Protein AF-A0A959V9J4-F1 (afdb_monomer)

Mean predicted aligned error: 3.66 Å

Secondary structure (DSSP, 8-state):
-GGGTTTHHHHHHHHHHHT---GGGHHHHHHHHHHS-HHHHHHHHHH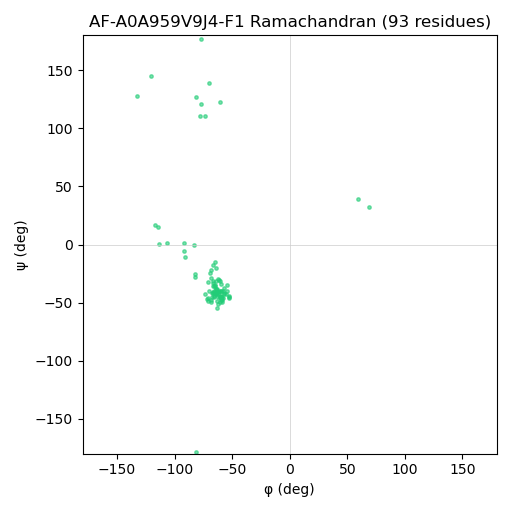HHH-S---HHHHHHHHHHHHHHHTT-S-HHHHHHHHHHHHHHHHTTT-

Sequence (95 aa):
EEALRNERRTILSAFWNAGLDVREHLEEFVSCAIEGDAAECLECLTVIENQEIWPEKAVRTSVLRVGKASEREDDPYKAGLLAELREHLNERLGK

Nearest PDB structures (foldseek):
  6owo-assembly1_A  TM=6.948E-01  e=8.647E+00  Mus musculus

Radius of gyration: 12.55 Å; Cα contacts (8 Å, |Δi|>4): 96; chains: 1; bounding box: 30×24×35 Å

Foldseek 3Di:
DVVCLVVLLVVLVCCVVVVDDCQVPLLVLLVQLLPDDLSSVVSSLVSVLPHPDHDLVSLVVSLVVLVVSLVVDPPVSSSVSSVVSSVSSVVNVVD

Structure (mmCIF, N/CA/C/O backbone):
data_AF-A0A959V9J4-F1
#
_entry.id   AF-A0A959V9J4-F1
#
loop_
_atom_site.group_PDB
_atom_site.id
_atom_site.type_symbol
_atom_site.label_atom_id
_atom_site.label_alt_id
_atom_site.label_comp_id
_atom_site.label_asym_id
_atom_site.label_entity_id
_atom_site.label_seq_id
_atom_site.pdbx_PDB_ins_code
_atom_site.Cartn_x
_atom_site.Cartn_y
_atom_site.Cartn_z
_atom_site.occupancy
_atom_site.B_iso_or_equiv
_atom_site.auth_seq_id
_atom_site.auth_comp_id
_atom_site.auth_asym_id
_atom_site.auth_atom_id
_atom_site.pdbx_PDB_model_num
ATOM 1 N N . GLU A 1 1 ? -8.059 -12.395 -13.868 1.00 50.25 1 GLU A N 1
ATOM 2 C CA . GLU A 1 1 ? -7.607 -12.771 -15.224 1.00 50.25 1 GLU A CA 1
ATOM 3 C C . GLU A 1 1 ? -6.454 -11.871 -15.632 1.00 50.25 1 GLU A C 1
ATOM 5 O O . GLU A 1 1 ? -6.453 -10.702 -15.271 1.00 50.25 1 GLU A O 1
ATOM 10 N N . GLU A 1 2 ? -5.464 -12.407 -16.339 1.00 57.47 2 GLU A N 1
ATOM 11 C CA . GLU A 1 2 ? -4.242 -11.690 -16.738 1.00 57.47 2 GLU A CA 1
ATOM 12 C C . GLU A 1 2 ? -4.499 -10.580 -17.773 1.00 57.47 2 GLU A C 1
ATOM 14 O O . GLU A 1 2 ? -3.755 -9.606 -17.835 1.00 57.47 2 GLU A O 1
ATOM 19 N N . ALA A 1 3 ? -5.617 -10.678 -18.501 1.00 59.47 3 ALA A N 1
ATOM 20 C CA . ALA A 1 3 ? -6.025 -9.754 -19.556 1.00 59.47 3 ALA A CA 1
ATOM 21 C C . ALA A 1 3 ? -6.333 -8.319 -19.096 1.00 59.47 3 ALA A C 1
ATOM 23 O O . ALA A 1 3 ? -6.415 -7.454 -19.952 1.00 59.47 3 ALA A O 1
ATOM 24 N N . LEU A 1 4 ? -6.511 -8.075 -17.790 1.00 65.12 4 LEU A N 1
ATOM 25 C CA . LEU A 1 4 ? -6.833 -6.745 -17.248 1.00 65.12 4 LEU A CA 1
ATOM 26 C C . LEU A 1 4 ? -5.656 -6.071 -16.523 1.00 65.12 4 LEU A C 1
ATOM 28 O O . LEU A 1 4 ? -5.816 -4.992 -15.951 1.00 65.12 4 LEU A O 1
ATOM 32 N N . ARG A 1 5 ? -4.475 -6.710 -16.475 1.00 68.62 5 ARG A N 1
ATOM 33 C CA . ARG A 1 5 ? -3.316 -6.139 -15.765 1.00 68.62 5 ARG A CA 1
ATOM 34 C C . ARG A 1 5 ? -2.830 -4.843 -16.412 1.00 68.62 5 ARG A C 1
ATOM 36 O O . ARG A 1 5 ? -2.437 -3.935 -15.689 1.00 68.62 5 ARG A O 1
ATOM 43 N N . ASN A 1 6 ? -2.901 -4.731 -17.738 1.00 75.56 6 ASN A N 1
ATOM 44 C CA . ASN A 1 6 ? -2.457 -3.530 -18.454 1.00 75.56 6 ASN A CA 1
ATOM 45 C C . ASN A 1 6 ? -3.377 -2.327 -18.189 1.00 75.56 6 ASN A C 1
ATOM 47 O O . ASN A 1 6 ? -2.951 -1.177 -18.266 1.00 75.56 6 ASN A O 1
ATOM 51 N N . GLU A 1 7 ? -4.622 -2.604 -17.823 1.00 82.69 7 GLU A N 1
ATOM 52 C CA . GLU A 1 7 ? -5.698 -1.658 -17.573 1.00 82.69 7 GLU A CA 1
ATOM 53 C C . GLU A 1 7 ? -5.755 -1.238 -16.099 1.00 82.69 7 GLU A C 1
ATOM 55 O O . GLU A 1 7 ? -6.448 -0.274 -15.773 1.00 82.69 7 GLU A O 1
ATOM 60 N N . ARG A 1 8 ? -5.018 -1.910 -15.195 1.00 82.88 8 ARG A N 1
ATOM 61 C CA . ARG A 1 8 ? -5.035 -1.608 -13.751 1.00 82.88 8 ARG A CA 1
ATOM 62 C C . ARG A 1 8 ? -4.712 -0.155 -13.466 1.00 82.88 8 ARG A C 1
ATOM 64 O O . ARG A 1 8 ? -5.428 0.453 -12.686 1.00 82.88 8 ARG A O 1
ATOM 71 N N . ARG A 1 9 ? -3.719 0.432 -14.139 1.00 83.31 9 ARG A N 1
ATOM 72 C CA . ARG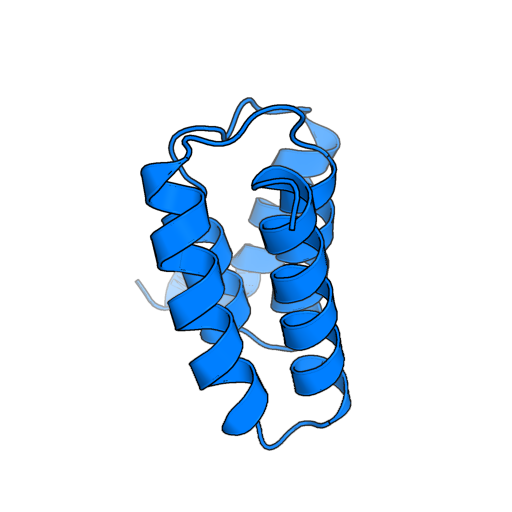 A 1 9 ? -3.410 1.866 -13.989 1.00 83.31 9 ARG A CA 1
ATOM 73 C C . ARG A 1 9 ? -4.600 2.747 -14.351 1.00 83.31 9 ARG A C 1
ATOM 75 O O . ARG A 1 9 ? -4.981 3.599 -13.565 1.00 83.31 9 ARG A O 1
ATOM 82 N N . THR A 1 10 ? -5.248 2.492 -15.487 1.00 86.44 10 THR A N 1
ATOM 83 C CA . THR A 1 10 ? -6.451 3.233 -15.894 1.00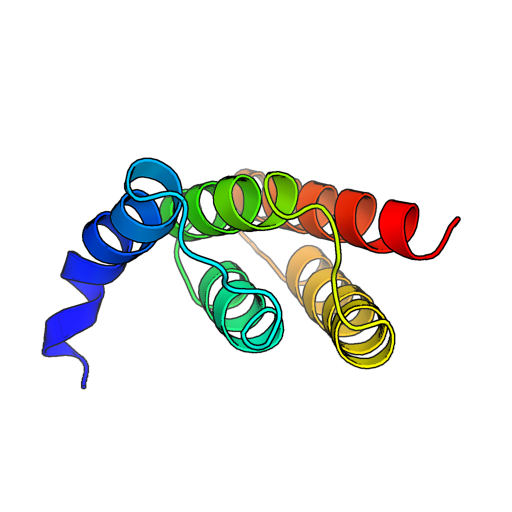 86.44 10 THR A CA 1
ATOM 84 C C . THR A 1 10 ? -7.582 3.091 -14.877 1.00 86.44 10 THR A C 1
ATOM 86 O O . THR A 1 10 ? -8.268 4.066 -14.578 1.00 86.44 10 THR A O 1
ATOM 89 N N . ILE A 1 11 ? -7.764 1.893 -14.322 1.00 86.56 11 ILE A N 1
ATOM 90 C CA . ILE A 1 11 ? -8.769 1.621 -13.293 1.00 86.56 11 ILE A CA 1
ATOM 91 C C . ILE A 1 11 ? -8.426 2.350 -11.981 1.00 86.56 11 ILE A C 1
ATOM 93 O O . ILE A 1 11 ? -9.300 2.994 -11.407 1.00 86.56 11 ILE A O 1
ATOM 97 N N . LEU A 1 12 ? -7.168 2.302 -11.528 1.00 86.94 12 LEU A N 1
ATOM 98 C CA . LEU A 1 12 ? -6.690 2.992 -10.323 1.00 86.94 12 LEU A CA 1
ATOM 99 C C . LEU A 1 12 ? -6.882 4.506 -10.439 1.00 86.94 12 LEU A C 1
ATOM 101 O O . LEU A 1 12 ? -7.507 5.113 -9.569 1.00 86.94 12 LEU A O 1
ATOM 105 N N . SER A 1 13 ? -6.477 5.095 -11.567 1.00 86.31 13 SER A N 1
ATOM 106 C CA . SER A 1 13 ? -6.695 6.519 -11.816 1.00 86.31 13 SER A CA 1
ATOM 107 C C . SER A 1 13 ? -8.184 6.882 -11.850 1.00 86.31 1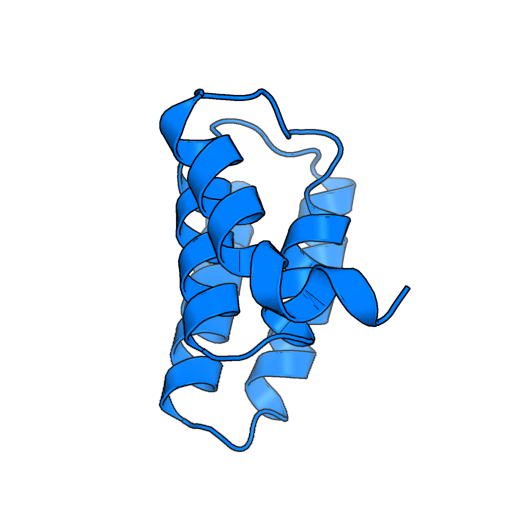3 SER A C 1
ATOM 109 O O . SER A 1 13 ? -8.550 8.001 -11.490 1.00 86.31 13 SER A O 1
ATOM 111 N N . ALA A 1 14 ? -9.076 5.974 -12.263 1.00 87.75 14 ALA A N 1
ATOM 112 C CA . ALA A 1 14 ? -10.514 6.238 -12.262 1.00 87.75 14 ALA A CA 1
ATOM 113 C C . ALA A 1 14 ? -11.085 6.388 -10.842 1.00 87.75 14 ALA A C 1
ATOM 115 O O . ALA A 1 14 ? -11.952 7.237 -10.645 1.00 87.75 14 ALA A O 1
ATOM 116 N N . PHE A 1 15 ? -10.585 5.635 -9.852 1.00 89.81 15 PHE A N 1
ATOM 117 C CA . PHE A 1 15 ? -11.014 5.788 -8.454 1.00 89.81 15 PHE A CA 1
ATOM 118 C C . PHE A 1 15 ? -10.730 7.193 -7.923 1.00 89.81 15 PHE A C 1
ATOM 120 O O . PHE A 1 15 ? -11.621 7.809 -7.335 1.00 89.81 15 PHE A O 1
ATOM 127 N N . TRP A 1 16 ? -9.533 7.720 -8.201 1.00 86.81 16 TRP A N 1
ATOM 128 C CA . TRP A 1 16 ? -9.174 9.097 -7.863 1.00 86.81 16 TRP A CA 1
ATOM 129 C C . TRP A 1 16 ? -10.054 10.107 -8.611 1.00 86.81 16 TRP A C 1
ATOM 131 O O . TRP A 1 16 ? -10.720 10.936 -7.994 1.00 86.81 16 TRP A O 1
ATOM 141 N N . ASN A 1 17 ? -10.115 10.010 -9.944 1.00 86.50 17 ASN A N 1
ATOM 142 C CA . ASN A 1 17 ? -10.822 10.993 -10.771 1.00 86.50 17 ASN A CA 1
ATOM 143 C C . ASN A 1 17 ? -12.335 11.044 -10.506 1.00 86.50 17 ASN A C 1
ATOM 145 O O . ASN A 1 17 ? -12.944 12.102 -10.652 1.00 86.50 17 ASN A O 1
ATOM 149 N N . ALA A 1 18 ? -12.951 9.919 -10.140 1.00 89.44 18 ALA A N 1
ATOM 150 C CA . ALA A 1 18 ? -14.380 9.846 -9.850 1.00 89.44 18 ALA A CA 1
ATOM 151 C C . ALA A 1 18 ? -14.722 10.077 -8.367 1.00 89.44 18 ALA A C 1
ATOM 153 O O . ALA A 1 18 ? -15.906 10.135 -8.036 1.00 89.44 18 ALA A O 1
ATOM 154 N N . GLY A 1 19 ? -13.723 10.210 -7.483 1.00 87.12 19 GLY A N 1
ATOM 155 C CA . GLY A 1 19 ? -13.938 10.412 -6.047 1.00 87.12 19 GLY A CA 1
ATOM 156 C C . GLY A 1 19 ? -14.720 9.269 -5.396 1.00 87.12 19 GLY A C 1
ATOM 157 O O . GLY A 1 19 ? -15.615 9.515 -4.586 1.00 87.12 19 GLY A O 1
ATOM 158 N N . LEU A 1 20 ? -14.448 8.027 -5.806 1.00 89.94 20 LEU A N 1
ATOM 159 C CA . LEU A 1 20 ? -15.193 6.865 -5.323 1.00 89.94 20 LEU A CA 1
ATOM 160 C C . LEU A 1 20 ? -14.865 6.572 -3.858 1.00 89.94 20 LEU A C 1
ATOM 162 O O . LEU A 1 20 ? -13.707 6.594 -3.449 1.00 89.94 20 LEU A O 1
ATOM 166 N N . ASP A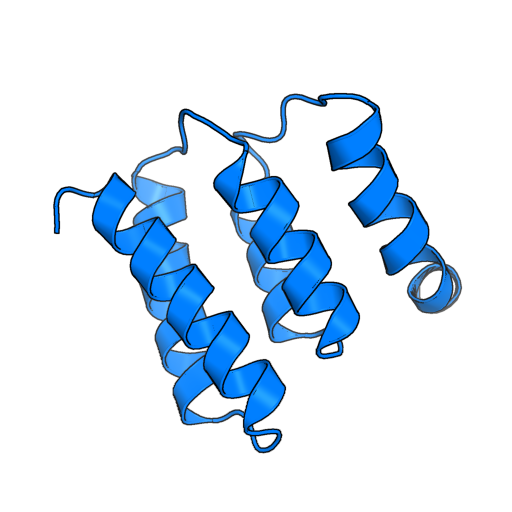 1 21 ? -15.895 6.224 -3.089 1.00 91.06 21 ASP A N 1
ATOM 167 C CA . ASP A 1 21 ? -15.733 5.731 -1.726 1.00 91.06 21 ASP A CA 1
ATOM 168 C C . ASP A 1 21 ? -15.189 4.299 -1.749 1.00 91.06 21 ASP A C 1
ATOM 170 O O . ASP A 1 21 ? -15.878 3.360 -2.153 1.00 91.06 21 ASP A O 1
ATOM 174 N N . VAL A 1 22 ? -13.939 4.145 -1.320 1.00 93.12 22 VAL A N 1
ATOM 175 C CA . VAL A 1 22 ? -13.200 2.876 -1.361 1.00 93.12 22 VAL A CA 1
ATOM 176 C C . VAL A 1 22 ? -12.863 2.331 0.026 1.00 93.12 22 VAL A C 1
ATOM 178 O O . VAL A 1 22 ? -12.035 1.432 0.144 1.00 93.12 22 VAL A O 1
ATOM 181 N N . ARG A 1 23 ? -13.492 2.843 1.092 1.00 92.56 23 ARG A N 1
ATOM 182 C CA . ARG A 1 23 ? -13.100 2.570 2.493 1.00 92.56 23 ARG A CA 1
ATOM 183 C C . ARG A 1 23 ? -13.019 1.094 2.867 1.00 92.56 23 ARG A C 1
ATOM 185 O O . ARG A 1 23 ? -12.146 0.705 3.638 1.00 92.56 23 ARG A O 1
ATOM 192 N N . GLU A 1 24 ? -13.892 0.273 2.299 1.00 94.81 24 GLU A N 1
ATOM 193 C CA . GLU A 1 24 ? -13.943 -1.168 2.570 1.00 94.81 24 GLU A CA 1
ATOM 194 C C . GLU A 1 24 ? -12.935 -1.983 1.737 1.00 94.81 24 GLU A C 1
ATOM 196 O O . GLU A 1 24 ? -12.856 -3.195 1.903 1.00 94.81 24 GLU A O 1
ATOM 201 N N . HIS A 1 25 ? -12.151 -1.331 0.868 1.00 96.25 25 HIS A N 1
ATOM 202 C CA . HIS A 1 25 ? -11.275 -1.978 -0.118 1.00 96.25 25 HIS A CA 1
ATOM 203 C C . HIS A 1 25 ? -9.778 -1.701 0.083 1.00 96.25 25 HIS A C 1
ATOM 205 O O . HIS A 1 25 ? -8.971 -1.901 -0.827 1.00 96.25 25 HIS A O 1
ATOM 211 N N . LEU A 1 26 ? -9.376 -1.215 1.263 1.00 97.31 26 LEU A N 1
ATOM 212 C CA . LEU A 1 26 ? -7.977 -0.866 1.542 1.00 97.31 26 LEU A CA 1
ATOM 213 C C . LEU A 1 26 ? -7.009 -2.015 1.233 1.00 97.31 26 LEU A C 1
ATOM 215 O O . LEU A 1 26 ? -5.941 -1.807 0.659 1.00 97.31 26 LEU A O 1
ATOM 219 N N . GLU A 1 27 ? -7.367 -3.233 1.638 1.00 97.44 27 GLU A N 1
ATOM 220 C CA . GLU A 1 27 ? -6.480 -4.387 1.518 1.00 97.44 27 GLU A CA 1
ATOM 221 C C . GLU A 1 27 ? -6.260 -4.794 0.056 1.00 97.44 27 GLU A C 1
ATOM 223 O O . GLU A 1 27 ? -5.186 -5.297 -0.284 1.00 97.44 27 GLU A O 1
ATOM 228 N N . GLU A 1 28 ? -7.229 -4.543 -0.822 1.00 96.06 28 GLU A N 1
ATOM 229 C CA . GLU A 1 28 ? -7.131 -4.733 -2.263 1.00 96.06 28 GLU A CA 1
ATOM 230 C C . GLU A 1 28 ? -6.163 -3.723 -2.883 1.00 96.06 28 GLU A C 1
ATOM 232 O O . GLU A 1 28 ? -5.250 -4.140 -3.595 1.00 96.06 28 GLU A O 1
ATOM 237 N N . PHE A 1 29 ? -6.276 -2.428 -2.557 1.00 96.94 29 PHE A N 1
ATOM 238 C CA . PHE A 1 29 ? -5.318 -1.412 -3.022 1.00 96.94 29 PHE A CA 1
ATOM 239 C C . PHE A 1 29 ? -3.900 -1.691 -2.516 1.00 96.94 29 PHE A C 1
ATOM 241 O O . PHE A 1 29 ? -2.938 -1.604 -3.274 1.00 96.94 29 PHE A O 1
ATOM 248 N N . VAL A 1 30 ? -3.757 -2.118 -1.262 1.00 98.12 30 VAL A N 1
ATOM 249 C CA . VAL A 1 30 ? -2.459 -2.518 -0.698 1.00 98.12 30 VAL A CA 1
ATOM 250 C C . VAL A 1 30 ? -1.894 -3.746 -1.408 1.00 98.12 30 VAL A C 1
ATOM 252 O O . VAL A 1 30 ? -0.693 -3.815 -1.661 1.00 98.12 30 VAL A O 1
ATOM 255 N N . SER A 1 31 ? -2.739 -4.713 -1.769 1.00 97.69 31 SER A N 1
ATOM 256 C CA . SER A 1 31 ? -2.305 -5.867 -2.566 1.00 97.69 31 SER A CA 1
ATOM 257 C C . SER A 1 31 ? -1.839 -5.424 -3.955 1.00 97.69 31 SER A C 1
ATOM 259 O O . SER A 1 31 ? -0.777 -5.852 -4.397 1.00 97.69 31 SER A O 1
ATOM 261 N N . CYS A 1 32 ? -2.570 -4.508 -4.602 1.00 96.25 32 CY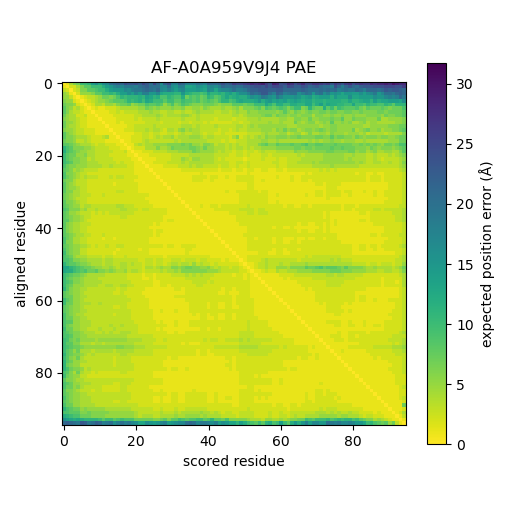S A N 1
ATOM 262 C CA . CYS A 1 32 ? -2.165 -3.902 -5.871 1.00 96.25 32 CYS A CA 1
ATOM 263 C C . CYS A 1 32 ? -0.809 -3.190 -5.768 1.00 96.25 32 CYS A C 1
ATOM 265 O O . CYS A 1 32 ? 0.046 -3.428 -6.614 1.00 96.25 32 CYS A O 1
ATOM 267 N N . ALA A 1 33 ? -0.588 -2.387 -4.725 1.00 97.56 33 ALA A N 1
ATOM 268 C CA . ALA A 1 33 ? 0.664 -1.661 -4.519 1.00 97.56 33 ALA A CA 1
ATOM 269 C C . ALA A 1 33 ? 1.868 -2.596 -4.313 1.00 97.56 33 ALA A C 1
ATOM 271 O O . ALA A 1 33 ? 2.950 -2.358 -4.845 1.00 97.56 33 ALA A O 1
ATOM 272 N N . ILE A 1 34 ? 1.678 -3.683 -3.557 1.00 98.12 34 ILE A N 1
ATOM 273 C CA . ILE A 1 34 ? 2.735 -4.666 -3.283 1.00 98.12 34 ILE A CA 1
ATOM 274 C C . ILE A 1 34 ? 3.068 -5.480 -4.540 1.00 98.12 34 ILE A C 1
ATOM 276 O O . ILE A 1 34 ? 4.241 -5.682 -4.850 1.00 98.12 34 ILE A O 1
ATOM 280 N N . GLU A 1 35 ? 2.054 -5.960 -5.258 1.00 95.75 35 GLU A N 1
ATOM 281 C CA . GLU A 1 35 ? 2.224 -6.865 -6.403 1.00 95.75 35 GLU A CA 1
ATOM 282 C C . GLU A 1 35 ? 2.575 -6.151 -7.714 1.00 95.75 35 GLU A C 1
ATOM 284 O O . GLU A 1 35 ? 3.124 -6.783 -8.616 1.00 95.75 35 GLU A O 1
ATOM 289 N N . GLY A 1 36 ? 2.197 -4.879 -7.845 1.00 93.75 36 GLY A N 1
ATOM 290 C CA . GLY A 1 36 ? 2.339 -4.095 -9.069 1.00 93.75 36 GLY A CA 1
ATOM 291 C C . GLY A 1 36 ? 3.730 -3.506 -9.285 1.00 93.75 36 GLY A C 1
ATOM 292 O O . GLY A 1 36 ? 4.653 -3.710 -8.491 1.00 93.75 36 GLY A O 1
ATOM 293 N N . ASP A 1 37 ? 3.879 -2.760 -10.375 1.00 95.25 37 ASP A N 1
ATOM 294 C CA . ASP A 1 37 ? 5.071 -1.944 -10.623 1.00 95.25 37 ASP A CA 1
ATOM 295 C C . ASP A 1 37 ? 5.074 -0.643 -9.788 1.00 95.25 37 ASP A C 1
ATOM 297 O O . ASP A 1 37 ? 4.140 -0.344 -9.038 1.00 95.25 37 ASP A O 1
ATOM 301 N N . ALA A 1 38 ? 6.149 0.146 -9.885 1.00 96.50 38 ALA A N 1
ATOM 302 C CA . ALA A 1 38 ? 6.256 1.406 -9.150 1.00 96.50 38 ALA A CA 1
ATOM 303 C C . ALA A 1 38 ? 5.142 2.410 -9.509 1.00 96.50 38 ALA A C 1
ATOM 305 O O . ALA A 1 38 ? 4.711 3.181 -8.654 1.00 96.50 38 ALA A O 1
ATOM 306 N N . ALA A 1 39 ? 4.644 2.393 -10.750 1.00 94.12 39 ALA A N 1
ATOM 307 C CA . ALA A 1 39 ? 3.569 3.282 -11.174 1.00 94.12 39 ALA A CA 1
ATOM 308 C C . ALA A 1 39 ? 2.220 2.846 -10.581 1.00 94.12 39 ALA A C 1
ATOM 310 O O . ALA A 1 39 ? 1.472 3.685 -10.093 1.00 94.12 39 ALA A O 1
ATOM 311 N N . GLU A 1 40 ? 1.919 1.546 -10.560 1.00 94.94 40 GLU A N 1
ATOM 312 C CA . GLU A 1 40 ? 0.745 1.011 -9.860 1.00 94.94 40 GLU A CA 1
ATOM 313 C C . GLU A 1 40 ? 0.805 1.300 -8.354 1.00 94.94 40 GLU A C 1
ATOM 315 O O . GLU A 1 40 ? -0.212 1.661 -7.761 1.00 94.94 40 GLU A O 1
ATOM 320 N N . CYS A 1 41 ? 1.987 1.186 -7.737 1.00 97.81 41 CYS A N 1
ATOM 321 C CA . CYS A 1 41 ? 2.191 1.542 -6.334 1.00 97.81 41 CYS A CA 1
ATOM 322 C C . CYS A 1 41 ? 1.890 3.023 -6.070 1.00 97.81 41 CYS A C 1
ATOM 324 O O . CYS A 1 41 ? 1.182 3.331 -5.112 1.00 97.81 41 CYS A O 1
ATOM 326 N N . LEU A 1 42 ? 2.376 3.923 -6.930 1.00 96.56 42 LEU A N 1
ATOM 327 C CA . LEU A 1 42 ? 2.115 5.358 -6.825 1.00 96.56 42 LEU A CA 1
ATOM 328 C C . LEU A 1 42 ? 0.618 5.676 -6.958 1.00 96.56 42 LEU A C 1
ATOM 330 O O . LEU A 1 42 ? 0.080 6.415 -6.143 1.00 96.56 42 LEU A O 1
ATOM 334 N N . GLU A 1 43 ? -0.076 5.085 -7.932 1.00 95.12 43 GLU A N 1
ATOM 335 C CA . GLU A 1 43 ? -1.525 5.285 -8.101 1.00 95.12 43 GLU A CA 1
ATOM 336 C C . GLU A 1 43 ? -2.332 4.735 -6.912 1.00 95.12 43 GLU A C 1
ATOM 338 O O . GLU A 1 43 ? -3.341 5.310 -6.513 1.00 95.12 43 GLU A O 1
ATOM 343 N N . CYS A 1 44 ? -1.900 3.623 -6.312 1.00 97.12 44 CYS A N 1
ATOM 344 C CA . CYS A 1 44 ? -2.537 3.124 -5.093 1.00 97.12 44 CYS A CA 1
ATOM 345 C C . CYS A 1 44 ? -2.299 4.070 -3.913 1.00 97.12 44 CYS A C 1
ATOM 347 O O . CYS A 1 44 ? -3.228 4.318 -3.147 1.00 97.12 44 CYS A O 1
ATOM 349 N N . LEU A 1 45 ? -1.079 4.595 -3.768 1.00 97.06 45 LEU A N 1
ATOM 350 C CA . LEU A 1 45 ? -0.735 5.545 -2.714 1.00 97.06 45 LEU A CA 1
ATOM 351 C C . LEU A 1 45 ? -1.619 6.795 -2.792 1.00 97.06 45 LEU A C 1
ATOM 353 O O . LEU A 1 45 ? -2.256 7.133 -1.799 1.00 97.06 45 LEU A O 1
ATOM 357 N N . THR A 1 46 ? -1.762 7.405 -3.970 1.00 94.56 46 THR A N 1
ATOM 358 C CA . THR A 1 46 ? -2.572 8.625 -4.141 1.00 94.56 46 THR A CA 1
ATOM 359 C C . THR A 1 46 ? -4.050 8.403 -3.811 1.00 94.56 46 THR A C 1
ATOM 361 O O . THR A 1 46 ? -4.671 9.227 -3.136 1.00 94.56 46 THR A O 1
ATOM 364 N N . VAL A 1 47 ? -4.628 7.270 -4.227 1.00 95.38 47 VAL A N 1
ATOM 365 C CA . VAL A 1 47 ? -6.004 6.898 -3.854 1.00 95.38 47 VAL A CA 1
ATOM 366 C C . VAL A 1 47 ? -6.123 6.686 -2.344 1.00 95.38 47 VAL A C 1
ATOM 368 O O . VAL A 1 47 ? -7.098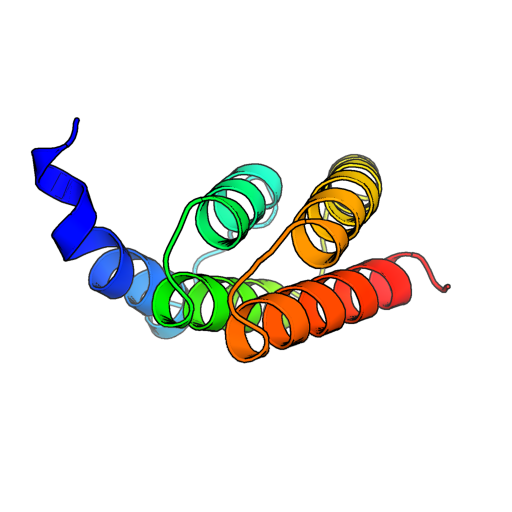 7.134 -1.736 1.00 95.38 47 VAL A O 1
ATOM 371 N N . ILE A 1 48 ? -5.139 6.022 -1.727 1.00 96.12 48 ILE A N 1
ATOM 372 C CA . ILE A 1 48 ? -5.165 5.720 -0.295 1.00 96.12 48 ILE A CA 1
ATOM 373 C C . ILE A 1 48 ? -5.063 6.990 0.558 1.00 96.12 48 ILE A C 1
ATOM 375 O O . ILE A 1 48 ? -5.793 7.126 1.544 1.00 96.12 48 ILE A O 1
ATOM 379 N N . GLU A 1 49 ? -4.195 7.919 0.163 1.00 93.69 49 GLU A N 1
ATOM 380 C CA . GLU A 1 49 ? -3.985 9.201 0.837 1.00 93.69 49 GLU A CA 1
ATOM 381 C C . GLU A 1 49 ? -5.231 10.084 0.820 1.00 93.69 49 GLU A C 1
ATOM 383 O O . GLU A 1 49 ? -5.547 10.727 1.825 1.00 93.69 49 GLU A O 1
ATOM 388 N N . ASN A 1 50 ? -5.973 10.066 -0.293 1.00 91.56 50 ASN A N 1
ATOM 389 C CA . ASN A 1 50 ? -7.206 10.836 -0.443 1.00 91.56 50 ASN A CA 1
ATOM 390 C C . ASN A 1 50 ? -8.269 10.475 0.591 1.00 91.56 50 ASN A C 1
ATOM 392 O O . ASN A 1 50 ? -9.102 11.296 0.974 1.00 91.56 50 ASN A O 1
ATOM 396 N N . GLN A 1 51 ? -8.309 9.201 0.973 1.00 91.88 51 GLN A N 1
ATOM 397 C CA . GLN A 1 51 ? -9.408 8.676 1.751 1.00 91.88 51 GLN A CA 1
ATOM 398 C C . GLN A 1 51 ? -9.264 9.098 3.213 1.00 91.88 51 GLN A C 1
ATOM 400 O O . GLN A 1 51 ? -8.290 8.781 3.895 1.00 91.88 51 GLN A O 1
ATOM 405 N N . GLU A 1 52 ? -10.267 9.805 3.730 1.00 85.12 52 GLU A N 1
ATOM 406 C CA . GLU A 1 52 ? -10.188 10.395 5.070 1.00 85.12 52 GLU A CA 1
ATOM 407 C C . GLU A 1 52 ? -10.243 9.357 6.200 1.00 85.12 52 GLU A C 1
ATOM 409 O O . GLU A 1 52 ? -9.639 9.547 7.257 1.00 85.12 52 GLU A O 1
ATOM 414 N N . ILE A 1 53 ? -10.975 8.260 5.994 1.00 90.44 53 ILE A N 1
ATOM 415 C CA . ILE A 1 53 ? -11.283 7.276 7.036 1.00 90.44 53 ILE A CA 1
ATOM 416 C C . ILE A 1 53 ? -11.030 5.875 6.501 1.00 90.44 53 ILE A C 1
ATOM 418 O O . ILE A 1 53 ? -11.626 5.492 5.502 1.00 90.44 53 ILE A O 1
ATOM 422 N N . TRP A 1 54 ? -10.243 5.089 7.228 1.00 95.44 54 TRP A N 1
ATOM 423 C CA . TRP A 1 54 ? -10.012 3.675 6.950 1.00 95.44 54 TRP A CA 1
ATOM 424 C C . TRP A 1 54 ? -10.436 2.804 8.140 1.00 95.44 54 TRP A C 1
ATOM 426 O O . TRP A 1 54 ? -10.239 3.216 9.288 1.00 95.44 54 TRP A O 1
ATOM 436 N N . PRO A 1 55 ? -10.970 1.587 7.921 1.00 96.06 55 PRO A N 1
ATOM 437 C CA . PRO A 1 55 ? -11.234 0.650 9.008 1.00 96.06 55 PRO A CA 1
ATOM 438 C C . PRO A 1 55 ? -9.940 0.286 9.748 1.00 96.06 55 PRO A C 1
ATOM 440 O O . PRO A 1 55 ? -9.004 -0.250 9.155 1.00 96.06 55 PRO A O 1
ATOM 443 N N . GLU A 1 56 ? -9.885 0.515 11.064 1.00 95.81 56 GLU A N 1
ATOM 444 C CA . GLU A 1 56 ? -8.651 0.364 11.858 1.00 95.81 56 GLU A CA 1
ATOM 445 C C . GLU A 1 56 ? -7.999 -1.021 11.702 1.00 95.81 56 GLU A C 1
ATOM 447 O O . GLU A 1 56 ? -6.778 -1.146 11.581 1.00 95.81 56 GLU A O 1
ATOM 452 N N . LYS A 1 57 ? -8.816 -2.083 11.664 1.00 96.81 57 LYS A N 1
ATOM 453 C CA . LYS A 1 57 ? -8.332 -3.453 11.449 1.00 96.81 57 LYS A CA 1
ATOM 454 C C . LYS A 1 57 ? -7.615 -3.592 10.101 1.00 96.81 57 LYS A C 1
ATOM 456 O O . LYS A 1 57 ? -6.533 -4.174 10.065 1.00 96.81 57 LYS A O 1
ATOM 461 N N . ALA A 1 58 ? -8.188 -3.041 9.030 1.00 97.56 58 ALA A N 1
ATOM 462 C CA . ALA A 1 58 ? -7.598 -3.076 7.694 1.00 97.56 58 ALA A CA 1
ATOM 463 C C . ALA A 1 58 ? -6.288 -2.273 7.647 1.00 97.56 58 ALA A C 1
ATOM 465 O O . ALA A 1 58 ? -5.298 -2.746 7.088 1.00 97.56 58 ALA A O 1
ATOM 466 N N . VAL A 1 59 ? -6.233 -1.113 8.314 1.00 97.94 59 VAL A N 1
ATOM 467 C CA . VAL A 1 59 ? -5.009 -0.298 8.424 1.00 97.94 59 VAL A CA 1
ATOM 468 C C . VAL A 1 59 ? -3.895 -1.075 9.124 1.00 97.94 59 VAL A C 1
ATOM 470 O O . VAL A 1 59 ? -2.789 -1.181 8.599 1.00 97.94 59 VAL A O 1
ATOM 473 N N . ARG A 1 60 ? -4.178 -1.696 10.277 1.00 97.69 60 ARG A N 1
ATOM 474 C CA . ARG A 1 60 ? -3.189 -2.498 11.025 1.00 97.69 60 ARG A CA 1
ATOM 475 C C . ARG A 1 60 ? -2.646 -3.665 10.204 1.00 97.69 60 ARG A C 1
ATOM 477 O O . ARG A 1 60 ? -1.436 -3.894 10.202 1.00 97.69 60 ARG A O 1
ATOM 484 N N . THR A 1 61 ? -3.522 -4.393 9.511 1.00 98.12 61 THR A N 1
ATOM 485 C CA . THR A 1 61 ? -3.115 -5.469 8.597 1.00 98.12 61 THR A CA 1
ATOM 486 C C . THR A 1 61 ? -2.219 -4.925 7.487 1.00 98.12 61 THR A C 1
ATOM 488 O O . THR A 1 61 ? -1.160 -5.491 7.210 1.00 98.12 61 THR A O 1
ATOM 491 N N . SER A 1 62 ? -2.604 -3.797 6.895 1.00 98.25 62 SER A N 1
ATOM 492 C CA . SER A 1 62 ? -1.899 -3.173 5.778 1.00 98.25 62 SER A CA 1
ATOM 493 C C . SER A 1 62 ? -0.510 -2.671 6.165 1.00 98.25 62 SER A C 1
ATOM 495 O O . SER A 1 62 ? 0.451 -3.019 5.487 1.00 98.25 62 SER A O 1
ATOM 497 N N . VAL A 1 63 ? -0.352 -1.986 7.306 1.00 98.38 63 VAL A N 1
ATOM 498 C CA . VAL A 1 63 ? 0.962 -1.554 7.830 1.00 98.38 63 VAL A CA 1
ATOM 499 C C . VAL A 1 63 ? 1.939 -2.729 7.930 1.00 98.38 63 VAL A C 1
ATOM 501 O O . VAL A 1 63 ? 3.095 -2.623 7.517 1.00 98.38 63 VAL A O 1
ATOM 504 N N . LEU A 1 64 ? 1.481 -3.871 8.460 1.00 98.06 64 LEU A N 1
ATOM 505 C CA . LEU A 1 64 ? 2.317 -5.067 8.598 1.00 98.06 64 LEU A CA 1
ATOM 506 C C . LEU A 1 64 ? 2.703 -5.665 7.241 1.00 98.06 64 LEU A C 1
ATOM 508 O O . LEU A 1 64 ? 3.834 -6.123 7.075 1.00 98.06 64 LEU A O 1
ATOM 512 N N . ARG A 1 65 ? 1.767 -5.699 6.288 1.00 98.50 65 ARG A N 1
ATOM 513 C CA . ARG A 1 65 ? 1.998 -6.245 4.943 1.00 98.50 65 ARG A CA 1
ATOM 514 C C . ARG A 1 65 ? 2.955 -5.365 4.144 1.00 98.50 65 ARG A C 1
ATOM 516 O O . ARG A 1 65 ? 3.941 -5.879 3.626 1.00 98.50 65 ARG A O 1
ATOM 523 N N . VAL A 1 66 ? 2.698 -4.059 4.108 1.00 98.38 66 VAL A N 1
ATOM 524 C CA . VAL A 1 66 ? 3.504 -3.078 3.373 1.00 98.38 66 VAL A CA 1
ATOM 525 C C . VAL A 1 66 ? 4.917 -3.000 3.946 1.00 98.38 66 VAL A C 1
ATOM 527 O O . VAL A 1 66 ? 5.877 -3.019 3.185 1.00 98.38 66 VAL A O 1
ATOM 530 N N . GLY A 1 67 ? 5.078 -3.022 5.276 1.00 98.06 67 GLY A N 1
ATOM 531 C CA . GLY A 1 67 ? 6.408 -3.034 5.892 1.00 98.06 67 GLY A CA 1
ATOM 532 C C . GLY A 1 67 ? 7.264 -4.226 5.468 1.00 98.06 67 GLY A C 1
ATOM 533 O O . GLY A 1 67 ? 8.411 -4.044 5.076 1.00 98.06 67 GLY A O 1
ATOM 534 N N . LYS A 1 68 ? 6.688 -5.434 5.456 1.00 98.19 68 LYS A N 1
ATOM 535 C CA . LYS A 1 68 ? 7.394 -6.633 4.977 1.00 98.19 68 LYS A CA 1
ATOM 536 C C . LYS A 1 68 ? 7.700 -6.589 3.481 1.00 98.19 68 LYS A C 1
ATOM 538 O O . LYS A 1 68 ? 8.683 -7.192 3.065 1.00 98.19 68 LYS A O 1
ATOM 543 N N . ALA A 1 69 ? 6.833 -5.963 2.684 1.00 98.19 69 ALA A N 1
ATOM 544 C CA . ALA A 1 69 ? 7.029 -5.832 1.245 1.00 98.19 69 ALA A CA 1
ATOM 545 C C . ALA A 1 69 ? 8.148 -4.834 0.922 1.00 98.19 69 ALA A C 1
ATOM 547 O O . ALA A 1 69 ? 9.049 -5.182 0.174 1.00 98.19 6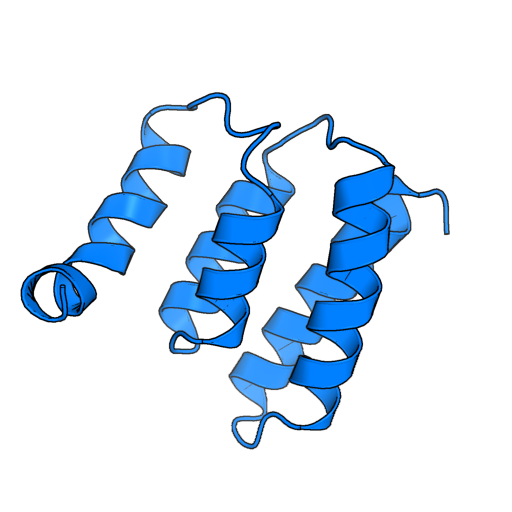9 ALA A O 1
ATOM 548 N N . SER A 1 70 ? 8.144 -3.655 1.554 1.00 97.81 70 SER A N 1
ATOM 549 C CA . SER A 1 70 ? 9.177 -2.620 1.383 1.00 97.81 70 SER A CA 1
ATOM 550 C C . SER A 1 70 ? 10.582 -3.147 1.706 1.00 97.81 70 SER A C 1
ATOM 552 O O . SER A 1 70 ? 11.510 -2.927 0.940 1.00 97.81 70 SER A O 1
ATOM 554 N N . GLU A 1 71 ? 10.734 -3.935 2.779 1.00 97.19 71 GLU A N 1
ATOM 555 C CA . GLU A 1 71 ? 12.023 -4.538 3.170 1.00 97.19 71 GLU A CA 1
ATOM 556 C C . GLU A 1 71 ? 12.562 -5.582 2.176 1.00 97.19 71 GLU A C 1
ATOM 558 O O . GLU A 1 71 ? 13.732 -5.958 2.250 1.00 97.19 71 GLU A O 1
ATOM 563 N N . ARG A 1 72 ? 11.705 -6.104 1.294 1.00 97.19 72 ARG A N 1
ATOM 564 C CA . ARG A 1 72 ? 12.023 -7.173 0.335 1.00 97.19 72 ARG A CA 1
ATOM 565 C C . ARG A 1 72 ? 11.970 -6.707 -1.116 1.00 97.19 72 ARG A C 1
ATOM 567 O O . ARG A 1 72 ? 12.140 -7.538 -2.001 1.00 97.19 72 ARG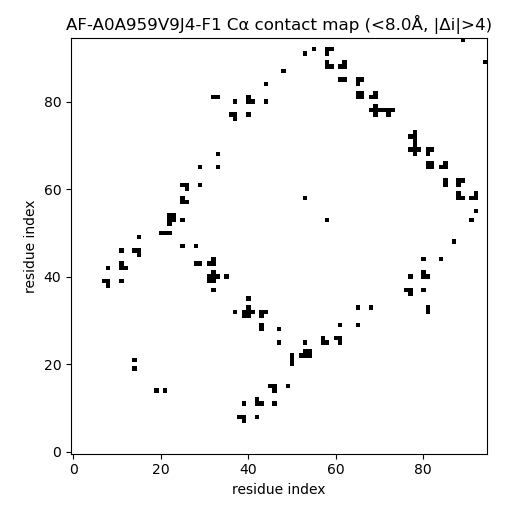 A O 1
ATOM 574 N N . GLU A 1 73 ? 11.660 -5.438 -1.350 1.00 98.06 73 GLU A N 1
ATOM 575 C CA . GLU A 1 73 ? 11.538 -4.880 -2.689 1.00 98.06 73 GLU A CA 1
ATOM 576 C C . GLU A 1 73 ? 12.930 -4.539 -3.231 1.00 98.06 73 GLU A C 1
ATOM 578 O O . GLU A 1 73 ? 13.709 -3.846 -2.576 1.00 98.06 73 GLU A O 1
ATOM 583 N N . ASP A 1 74 ? 13.238 -5.054 -4.420 1.00 97.75 74 ASP A N 1
ATOM 584 C CA . ASP A 1 74 ? 14.547 -4.890 -5.054 1.00 97.75 74 ASP A CA 1
ATOM 585 C C . ASP A 1 74 ? 14.655 -3.538 -5.774 1.00 97.75 74 ASP A C 1
ATOM 587 O O . ASP A 1 74 ? 15.756 -2.999 -5.907 1.00 97.75 74 ASP A O 1
ATOM 591 N N . ASP A 1 75 ? 13.529 -2.978 -6.238 1.00 98.00 75 ASP A N 1
ATOM 592 C CA . ASP A 1 75 ? 13.466 -1.636 -6.822 1.00 98.00 75 ASP A CA 1
ATOM 593 C C . ASP A 1 75 ? 13.472 -0.568 -5.708 1.00 98.00 75 ASP A C 1
ATOM 595 O O . ASP A 1 75 ? 12.465 -0.406 -5.010 1.00 98.00 75 ASP A O 1
ATOM 599 N N . PRO A 1 76 ? 14.549 0.233 -5.553 1.00 97.94 76 PRO A N 1
ATOM 600 C CA . PRO A 1 76 ? 14.637 1.225 -4.483 1.00 97.94 76 PRO A CA 1
ATOM 601 C C . PRO A 1 76 ? 13.559 2.309 -4.565 1.00 97.94 76 PRO A C 1
ATOM 603 O O . PRO A 1 76 ? 13.156 2.852 -3.536 1.00 97.94 76 PRO A O 1
ATOM 606 N N . TYR A 1 77 ? 13.093 2.640 -5.774 1.00 98.25 77 TYR A N 1
ATOM 607 C CA . TYR A 1 77 ? 12.049 3.641 -5.954 1.00 98.25 77 TYR A CA 1
ATOM 608 C C . TYR A 1 77 ? 10.707 3.105 -5.456 1.00 98.25 77 TYR A C 1
ATOM 610 O O . TYR A 1 77 ? 10.055 3.744 -4.629 1.00 98.25 77 TYR A O 1
ATOM 618 N N . LYS A 1 78 ? 10.335 1.888 -5.869 1.00 98.44 78 LYS A N 1
ATOM 619 C CA . LYS A 1 78 ? 9.124 1.231 -5.363 1.00 98.44 78 LYS A CA 1
ATOM 620 C C . LYS A 1 78 ? 9.212 0.948 -3.859 1.00 98.44 78 LYS A C 1
ATOM 622 O O . LYS A 1 78 ? 8.226 1.137 -3.149 1.00 98.44 78 LYS A O 1
ATOM 627 N N . ALA A 1 79 ? 10.381 0.557 -3.352 1.00 98.62 79 ALA A N 1
ATOM 628 C CA . ALA A 1 79 ? 10.605 0.359 -1.921 1.00 98.62 79 ALA A CA 1
ATOM 629 C C . ALA A 1 79 ? 10.326 1.640 -1.114 1.00 98.62 79 ALA A C 1
ATOM 631 O O . ALA A 1 79 ? 9.711 1.560 -0.047 1.00 98.62 79 ALA A O 1
ATOM 632 N N . GLY A 1 80 ? 10.724 2.803 -1.651 1.00 98.50 80 GLY A N 1
ATOM 633 C CA . GLY A 1 80 ? 10.414 4.127 -1.106 1.00 98.50 80 GLY A CA 1
ATOM 634 C C . GLY A 1 80 ? 8.915 4.430 -1.092 1.00 98.50 80 GLY A C 1
ATOM 635 O O . GLY A 1 80 ? 8.382 4.766 -0.040 1.00 98.50 80 GLY A O 1
ATOM 636 N N . LEU A 1 81 ? 8.209 4.197 -2.203 1.00 98.62 81 LEU A N 1
ATOM 637 C CA . LEU A 1 81 ? 6.750 4.382 -2.271 1.00 98.62 81 LEU A CA 1
ATOM 638 C C . LEU A 1 81 ? 5.998 3.492 -1.267 1.00 98.62 81 LEU A C 1
ATOM 640 O O . LEU A 1 81 ? 5.047 3.928 -0.622 1.00 98.62 81 LEU A O 1
ATOM 644 N N . LEU A 1 82 ? 6.435 2.240 -1.093 1.00 98.69 82 LEU A N 1
ATOM 645 C CA . LEU A 1 82 ? 5.873 1.348 -0.075 1.00 98.69 82 LEU A CA 1
ATOM 646 C C . LEU A 1 82 ? 6.174 1.853 1.346 1.00 98.69 82 LEU A C 1
ATOM 648 O O . LEU A 1 82 ? 5.338 1.711 2.238 1.00 98.69 82 LEU A O 1
ATOM 652 N N . ALA A 1 83 ? 7.348 2.442 1.584 1.00 98.25 83 ALA A N 1
ATOM 653 C CA . ALA A 1 83 ? 7.675 3.034 2.878 1.00 98.25 83 ALA A CA 1
ATOM 654 C C . ALA A 1 83 ? 6.783 4.248 3.189 1.00 98.25 83 ALA A C 1
ATOM 656 O O . ALA A 1 83 ? 6.225 4.305 4.285 1.00 98.25 83 ALA A O 1
ATOM 657 N N . GLU A 1 84 ? 6.569 5.138 2.217 1.00 98.38 84 GLU A N 1
ATOM 658 C CA . GLU A 1 84 ? 5.645 6.278 2.324 1.00 98.38 84 GLU A CA 1
ATOM 659 C C . GLU A 1 84 ? 4.208 5.806 2.588 1.00 98.38 84 GLU A C 1
ATOM 661 O O . GLU A 1 84 ? 3.563 6.257 3.535 1.00 98.38 84 GLU A O 1
ATOM 666 N N . LEU A 1 85 ? 3.733 4.794 1.850 1.00 98.25 85 LEU A N 1
ATOM 667 C CA . LEU A 1 85 ? 2.421 4.183 2.088 1.00 98.25 85 LEU A CA 1
ATOM 668 C C . LEU A 1 85 ? 2.284 3.649 3.519 1.00 98.25 85 LEU A C 1
ATOM 670 O O . LEU A 1 85 ? 1.248 3.809 4.169 1.00 98.25 85 LEU A O 1
ATOM 674 N N . ARG A 1 86 ? 3.324 2.987 4.032 1.00 98.06 86 ARG A N 1
ATOM 675 C CA . ARG A 1 86 ? 3.331 2.479 5.407 1.00 98.06 86 ARG A CA 1
ATOM 676 C C . ARG A 1 86 ? 3.288 3.615 6.427 1.00 98.06 86 ARG A C 1
ATOM 678 O O . ARG A 1 86 ? 2.621 3.456 7.450 1.00 98.06 86 ARG A O 1
ATOM 685 N N . GLU A 1 87 ? 4.030 4.692 6.196 1.00 97.56 87 GLU A N 1
ATOM 686 C CA . GLU A 1 87 ? 4.049 5.870 7.063 1.00 97.56 87 GLU A CA 1
ATOM 687 C C . GLU A 1 87 ? 2.667 6.515 7.116 1.00 97.56 87 GLU A C 1
ATOM 689 O O . GLU A 1 87 ? 2.085 6.586 8.198 1.00 97.56 87 GLU A O 1
ATOM 694 N N . HIS A 1 88 ? 2.069 6.791 5.956 1.00 96.94 88 HIS A N 1
ATOM 695 C CA . HIS A 1 88 ? 0.712 7.319 5.862 1.00 96.94 88 HIS A CA 1
ATOM 696 C C . HIS A 1 88 ? -0.302 6.473 6.649 1.00 96.94 88 HIS A C 1
ATOM 698 O O . HIS A 1 88 ? -1.113 6.983 7.421 1.00 96.94 88 HIS A O 1
ATOM 704 N N . LEU A 1 89 ? -0.248 5.145 6.510 1.00 96.75 89 LEU A N 1
ATOM 705 C CA . LEU A 1 89 ? -1.135 4.242 7.247 1.00 96.75 89 LEU A CA 1
ATOM 706 C C . LEU A 1 89 ? -0.873 4.238 8.765 1.00 96.75 89 LEU A C 1
ATOM 708 O O . LEU A 1 89 ? -1.811 4.038 9.539 1.00 96.75 89 LEU A O 1
ATOM 712 N N . ASN A 1 90 ? 0.365 4.452 9.219 1.00 96.06 90 ASN A N 1
ATOM 713 C CA . ASN A 1 90 ? 0.669 4.581 10.649 1.00 96.06 90 ASN A CA 1
ATOM 714 C C . ASN A 1 90 ? 0.115 5.878 11.241 1.00 96.06 90 ASN A C 1
ATOM 716 O O . ASN A 1 90 ? -0.461 5.826 12.331 1.00 96.06 90 ASN A O 1
ATOM 720 N N . GLU A 1 91 ? 0.190 6.990 10.508 1.00 94.75 91 GLU A N 1
ATOM 721 C CA . GLU A 1 91 ? -0.391 8.267 10.935 1.00 94.75 91 GLU A CA 1
ATOM 722 C C . GLU A 1 91 ? -1.896 8.121 11.209 1.00 94.75 91 GLU A C 1
ATOM 724 O O . GLU A 1 91 ? -2.413 8.636 12.203 1.00 94.75 91 GLU A O 1
ATOM 729 N N . ARG A 1 92 ? -2.606 7.314 10.400 1.00 91.06 92 ARG A N 1
ATOM 730 C CA . ARG A 1 92 ? -4.036 6.998 10.609 1.00 91.06 92 ARG A CA 1
ATOM 731 C C . ARG A 1 92 ? -4.317 6.219 11.899 1.00 91.06 92 ARG A C 1
ATOM 733 O O . ARG A 1 92 ? -5.449 6.222 12.375 1.00 91.06 92 ARG A O 1
ATOM 740 N N . LEU A 1 93 ? -3.313 5.555 12.472 1.00 90.69 93 LEU A N 1
ATOM 741 C CA . LEU A 1 93 ? -3.394 4.890 13.778 1.00 90.69 93 LEU A CA 1
ATOM 742 C C . LEU A 1 93 ? -2.951 5.799 14.937 1.00 90.69 93 LEU A C 1
ATOM 744 O O . LEU A 1 93 ? -2.926 5.332 16.079 1.00 90.69 93 LEU A O 1
ATOM 748 N N . GLY A 1 94 ? -2.584 7.055 14.661 1.00 84.62 94 GLY A N 1
ATOM 749 C CA . GLY A 1 94 ? -2.029 7.992 15.638 1.00 84.62 94 GLY A CA 1
ATOM 750 C C . GLY A 1 94 ? -0.626 7.610 16.116 1.00 84.62 94 GLY A C 1
ATOM 751 O O . GLY A 1 94 ? -0.314 7.811 17.291 1.00 84.62 94 GLY A O 1
ATOM 752 N N . LYS A 1 95 ? 0.175 6.985 15.246 1.00 62.31 95 LYS A N 1
ATOM 753 C CA . LYS A 1 95 ? 1.534 6.516 15.536 1.00 62.31 95 LYS A CA 1
ATOM 754 C C . LYS A 1 95 ? 2.584 7.274 14.755 1.00 62.31 95 LYS A C 1
ATOM 756 O O . LYS A 1 95 ? 2.271 7.648 13.609 1.00 62.31 95 LYS A O 1
#

Solvent-accessible surface area (backbone atoms only — not comparable to full-atom values): 5317 Å² total; per-residue (Å²): 121,80,89,51,61,87,47,43,56,61,55,44,51,44,42,52,77,67,67,58,91,55,52,93,44,55,62,58,43,51,48,44,29,67,74,44,53,56,66,41,24,50,43,34,41,57,47,56,69,70,51,89,62,69,52,67,70,55,39,58,54,42,34,58,51,34,50,60,43,27,79,66,44,84,51,66,66,41,20,48,54,32,46,52,48,29,49,58,43,33,49,77,70,77,94

pLDDT: mean 92.27, std 9.6, range [50.25, 98.69]

=== Feature glossary ===
A reading guide for the features in this record.

Start from the sequence.

  · Sequence gives the chain of amino acids in standard one-letter code (A=alanine, C=cysteine, …, Y=tyrosine), read N→C. It is the only feature that is directly encoded by the gene; all structural features are derived from the folded form of this sequence.

Fold it, and you get atomic coordinates and the backbone conformation that goes with them.

  · The mmCIF table is the protein's shape written out atom by atom. For each backbone N, Cα, C, and carbonyl O, it records an (x, y, z) coordinate triple in Å plus the residue type, chain letter, and residue number.

  · Backbone dihedral angles. Every residue except chain termini has a φ (preceding-C → N → Cα → C) and a ψ (N → Cα → C → next-N). They are reported in degrees following the IUPAC sign convention. Secondary structure is essentially a statement about which (φ, ψ) basin each residue occupies.

  · DSSP 8-state secondary structure assigns each residue one of H (α-helix), G (3₁₀-helix), I (π-helix), E (extended β-strand), B (isolated β-bridge), T (hydrogen-bonded turn), S (bend), or '-' (coil). The assignment is computed from backbone hydrogen-bond geometry via the Kabsch–Sander algorithm.

  · P-SEA three-state annotation labels each residue as helix, strand, or coil based purely on the geometry of the Cα trace. It serves as a fallback when the full backbone (and thus DSSP) is unavailable.

Summarize the fold with a handful of shape descriptors and a per-residue structural alphabet.

  · Radius of gyration (Rg) is the root-mean-square distance of Cα atoms from their centroid — a single number for overall size and compactness. A globular domain of N residues has Rg ≈ 2.2·N^0.38 Å; an extended or disordered chain has a much larger Rg. The Cα contact count is the number of residue pairs whose Cα atoms are within 8 Å and are more than four positions apart in sequence — a standard proxy for tertiary packing density. The bounding box is the smallest axis-aligned box enclosing all Cα atoms.

  · Foldseek's 3Di representation compresses backbone geometry into a per-residue letter drawn from a learned twenty-state alphabet. It captures the tertiary interaction pattern around each residue — which residues are packed against it in space, regardless of where they are in sequence.

  · Accessible surface area quantifies burial. A residue with SASA near zero is packed into the hydrophobic core; one with SASA >100 Å² sits on the surface. Computed here via the Shrake–Rupley numerical algorithm with a 1.4 Å probe.

Ask how reliable the model is.

  · For AlphaFold models, the B-factor field carries pLDDT — the model's own estimate of local accuracy on a 0–100 scale. Regions with pLDDT<50 should be treated as essentially unmodeled; they often correspond to intrinsically disordered segments.

  · For experimental (PDB) structures, the B-factor (temperature factor) quantifies the positional spread of each atom in the crystal — a combination of thermal vibration and static disorder — in units of Å². High B-factors mark flexible loops or poorly resolved regions; low B-factors mark the rigid, well-ordered core.

  · PAE(i, j) answers: if I align the predicted and true structures on residue i, how far off (in Å) do I expect residue j to be? A block-diagonal PAE matrix with low values on the blocks and high values off-diagonal is the signature of a multi-domain protein with confidently predicted domains but uncertain inter-domain orientation.

Place it in context: what it resembles, what it is annotated as, and how it looks.

  · Structural nearest neighbors (via Foldseek easy-search vs the PDB). Reported per hit: target PDB id, E-value, and alignment TM-score. A TM-score above ~0.5 is the conventional threshold for 'same fold'.

  · Functional annotations link the protein to curated databases. InterPro entries identify conserved domains and families by matching the sequence against member-database signatures (Pfam, PROSITE, CDD, …). Gene Ontology (GO) terms describe molecular function, biological process, and cellular component in a controlled vocabulary. CATH places the structure in a hierarchical fold classification (Class/Architecture/Topology/Homologous-superfamily). The organism is the source species.

  · Plot images: a contact map (which residues are close in 3D, as an N×N binary image), a Ramachandran scatter (backbone torsion angles, revealing secondary-structure composition at a glance), and — for AlphaFold structures — a PAE heatmap (pairwise prediction confidence).

  · Structure images are PyMOL renders from six orthogonal camera directions. Cartoon representation draws helices as coils and strands as arrows; sticks shows the backbone as bonds; surface shows the solvent-excluded envelope. Rainbow coloring maps sequence position to hue (blue→red, N→C); chain coloring assigns a distinct color per polypeptide.